Protein AF-A0A355RJ48-F1 (afdb_monomer_lite)

pLDDT: mean 90.81, std 6.84, range [56.06, 97.25]

Secondary structure (DSSP, 8-state):
---------TT------------SSEE-HHHH--TTPPTT-----EE--SEEEEEEEEEEEEETTEEEEEEEEEEEEE-SSS-HHHHHHHHHHHHHHHH-

Radius of gyration: 21.63 Å; chains: 1; bounding box: 53×27×64 Å

Sequence (100 aa):
KSHVICHLDDGADLFMELTVNTGKGYVSADKNKMEDAPIGLIPIDAIYSPIKKVSYDVQPTREGQVLDYDKLTLKVETDGSLTPDDAVAYAARIMQDQLS

Structure (mmCIF, N/CA/C/O backbone):
data_AF-A0A355RJ48-F1
#
_entry.id   AF-A0A355RJ48-F1
#
loop_
_atom_site.group_PDB
_atom_site.id
_atom_site.type_symbol
_atom_site.label_atom_id
_atom_site.label_alt_id
_atom_site.label_comp_id
_atom_site.label_asym_id
_atom_site.label_entity_id
_atom_site.label_seq_id
_atom_site.pdbx_PDB_ins_code
_atom_site.Cartn_x
_atom_site.Cartn_y
_atom_site.Cartn_z
_atom_site.occupancy
_atom_site.B_iso_or_equiv
_atom_site.auth_seq_id
_atom_site.auth_comp_id
_atom_site.auth_asym_id
_atom_site.auth_atom_id
_atom_site.pdbx_PDB_model_num
ATOM 1 N N . LYS A 1 1 ? -3.010 -15.820 -9.710 1.00 56.06 1 LYS A N 1
ATOM 2 C CA . LYS A 1 1 ? -1.909 -16.258 -10.607 1.00 56.06 1 LYS A CA 1
ATOM 3 C C . LYS A 1 1 ? -2.110 -15.869 -12.081 1.00 56.06 1 LYS A C 1
ATOM 5 O O . LYS A 1 1 ? -1.254 -16.213 -12.878 1.00 56.06 1 LYS A O 1
ATOM 10 N N . SER A 1 2 ? -3.149 -15.105 -12.438 1.00 82.56 2 SER A N 1
ATOM 11 C CA . SER A 1 2 ? -3.360 -14.652 -13.820 1.00 82.56 2 SER A CA 1
ATOM 12 C C . SER A 1 2 ? -3.413 -13.129 -13.844 1.00 82.56 2 SER A C 1
ATOM 14 O O . SER A 1 2 ? -4.423 -12.546 -13.462 1.00 82.56 2 SER A O 1
ATOM 16 N N . HIS A 1 3 ? -2.309 -12.496 -14.230 1.00 87.50 3 HIS A N 1
ATOM 17 C CA . HIS A 1 3 ? -2.261 -11.068 -14.526 1.00 87.50 3 HIS A CA 1
ATOM 18 C C . HIS A 1 3 ? -1.663 -10.919 -15.922 1.00 87.50 3 HIS A C 1
ATOM 20 O O . HIS A 1 3 ? -0.570 -11.423 -16.177 1.00 87.50 3 HIS A O 1
ATOM 26 N N . VAL A 1 4 ? -2.420 -10.320 -16.840 1.00 93.62 4 VAL A N 1
ATOM 27 C CA . VAL A 1 4 ? -1.961 -10.086 -18.212 1.00 93.62 4 VAL A CA 1
ATOM 28 C C . VAL A 1 4 ? -1.070 -8.853 -18.187 1.00 93.62 4 VAL A C 1
ATOM 30 O O . VAL A 1 4 ? -1.528 -7.786 -17.796 1.00 93.62 4 VAL A O 1
ATOM 33 N N . ILE A 1 5 ? 0.196 -9.018 -18.569 1.00 91.50 5 ILE A N 1
ATOM 34 C CA . ILE A 1 5 ? 1.187 -7.933 -18.567 1.00 91.50 5 ILE A CA 1
ATOM 35 C C . ILE A 1 5 ? 1.170 -7.200 -19.915 1.00 91.50 5 ILE A C 1
ATOM 37 O O . ILE A 1 5 ? 1.068 -5.979 -19.950 1.00 91.50 5 ILE A O 1
ATOM 41 N N . CYS A 1 6 ? 1.227 -7.937 -21.028 1.00 93.62 6 CYS A N 1
ATOM 42 C CA . CYS A 1 6 ? 1.162 -7.382 -22.382 1.00 93.62 6 CYS A CA 1
ATOM 43 C C . CYS A 1 6 ? 0.775 -8.451 -23.420 1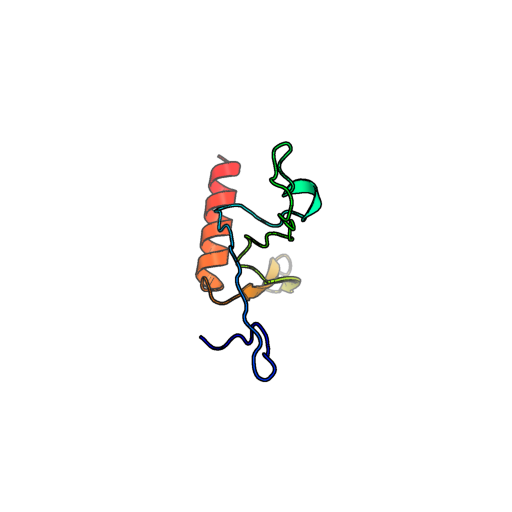.00 93.62 6 CYS A C 1
ATOM 45 O O . CYS A 1 6 ? 0.807 -9.650 -23.136 1.00 93.62 6 CYS A O 1
ATOM 47 N N . HIS A 1 7 ? 0.462 -8.001 -24.637 1.00 94.69 7 HIS A N 1
ATOM 48 C CA . HIS A 1 7 ? 0.328 -8.828 -25.839 1.00 94.69 7 HIS A CA 1
ATOM 49 C C . HIS A 1 7 ? 1.445 -8.455 -26.824 1.00 94.69 7 HIS A C 1
ATOM 51 O O . HIS A 1 7 ? 1.793 -7.279 -26.916 1.00 94.69 7 HIS A O 1
ATOM 57 N N . LEU A 1 8 ? 2.017 -9.443 -27.514 1.00 96.00 8 LEU A N 1
ATOM 58 C CA . LEU A 1 8 ? 3.111 -9.261 -28.473 1.00 96.00 8 LEU A CA 1
ATOM 59 C C . LEU A 1 8 ? 2.624 -9.618 -29.880 1.00 96.00 8 LEU A C 1
ATOM 61 O O . LEU A 1 8 ? 1.911 -10.608 -30.037 1.00 96.00 8 LEU A O 1
ATOM 65 N N . ASP A 1 9 ? 3.022 -8.816 -30.867 1.00 95.62 9 ASP A N 1
ATOM 66 C CA . ASP A 1 9 ? 2.809 -9.098 -32.290 1.00 95.62 9 ASP A CA 1
ATOM 67 C C . ASP A 1 9 ? 3.871 -10.065 -32.839 1.00 95.62 9 ASP A C 1
ATOM 69 O O . ASP A 1 9 ? 4.908 -10.315 -32.213 1.00 95.62 9 ASP A O 1
ATOM 73 N N . ASP A 1 10 ? 3.618 -10.603 -34.034 1.00 93.62 10 ASP A N 1
ATOM 74 C CA . ASP A 1 10 ? 4.512 -11.550 -34.701 1.00 93.62 10 ASP A CA 1
ATOM 75 C C . ASP A 1 10 ? 5.918 -10.958 -34.908 1.00 93.62 10 ASP A C 1
ATOM 77 O O . ASP A 1 10 ? 6.105 -9.943 -35.580 1.00 93.62 10 ASP A O 1
ATOM 81 N N . GLY A 1 11 ? 6.925 -11.632 -34.344 1.00 93.00 11 GLY A N 1
ATOM 82 C CA . GLY A 1 11 ? 8.331 -11.230 -34.431 1.00 93.00 11 GLY A CA 1
ATOM 83 C C . GLY A 1 11 ? 8.777 -10.173 -33.412 1.00 93.00 11 GLY A C 1
ATOM 84 O O . GLY A 1 11 ? 9.891 -9.669 -33.541 1.00 93.00 11 GLY A O 1
ATOM 85 N N . ALA A 1 12 ? 7.947 -9.827 -32.422 1.00 94.88 12 ALA A N 1
ATOM 86 C CA . ALA A 1 12 ? 8.316 -8.895 -31.358 1.00 94.88 12 ALA A CA 1
ATOM 87 C C . ALA A 1 12 ? 8.991 -9.595 -30.163 1.00 94.88 12 ALA A C 1
ATOM 89 O O . ALA A 1 12 ? 8.500 -10.607 -29.664 1.00 94.88 12 ALA A O 1
ATOM 90 N N . ASP A 1 13 ? 10.058 -8.980 -29.645 1.00 93.56 13 ASP A N 1
ATOM 91 C CA . ASP A 1 13 ? 10.734 -9.387 -28.411 1.00 93.56 13 ASP A CA 1
ATOM 92 C C . ASP A 1 13 ? 10.515 -8.348 -27.300 1.00 93.56 13 ASP A C 1
ATOM 94 O O . ASP A 1 13 ? 10.572 -7.140 -27.540 1.00 93.56 13 ASP A O 1
ATOM 98 N N . LEU A 1 14 ? 10.304 -8.812 -26.062 1.00 93.19 14 LEU A N 1
ATOM 99 C CA . LEU A 1 14 ? 10.186 -7.959 -24.877 1.00 93.19 14 LEU A CA 1
ATOM 100 C C . LEU A 1 14 ? 11.240 -8.330 -23.835 1.00 93.19 14 LEU A C 1
ATOM 102 O O . LEU A 1 14 ? 11.260 -9.448 -23.323 1.00 93.19 14 LEU A O 1
ATOM 106 N N . PHE A 1 15 ? 12.047 -7.341 -23.457 1.00 93.44 15 PHE A N 1
ATOM 107 C CA . PHE A 1 15 ? 12.996 -7.429 -22.353 1.00 93.44 15 PHE A CA 1
ATOM 108 C C . PHE A 1 15 ? 12.630 -6.391 -21.294 1.00 93.44 15 PHE A C 1
ATOM 110 O O . PHE A 1 15 ? 12.478 -5.210 -21.602 1.00 93.44 15 PHE A O 1
ATOM 117 N N . MET A 1 16 ? 12.470 -6.836 -20.048 1.00 92.69 16 MET A N 1
ATOM 118 C CA . MET A 1 16 ? 12.110 -5.985 -18.916 1.00 92.69 16 MET A CA 1
ATOM 119 C C . MET A 1 16 ? 12.890 -6.418 -17.678 1.00 92.69 16 MET A C 1
ATOM 121 O O . MET A 1 16 ? 12.993 -7.609 -17.391 1.00 92.69 16 MET A O 1
ATOM 125 N N . GLU A 1 17 ? 13.388 -5.440 -16.931 1.00 92.94 17 GLU A N 1
ATOM 126 C CA . GLU A 1 17 ? 13.976 -5.626 -15.609 1.00 92.94 1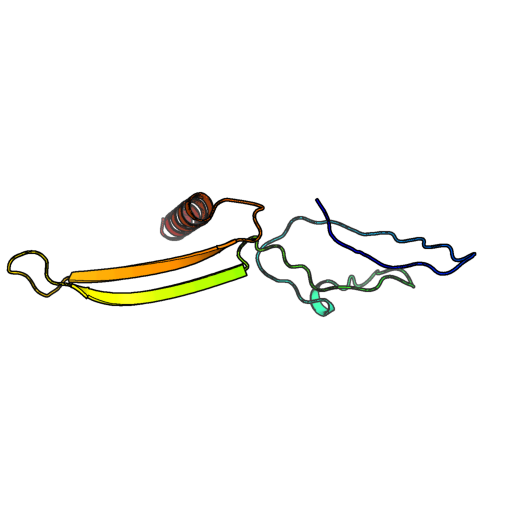7 GLU A CA 1
ATOM 127 C C . GLU A 1 17 ? 13.119 -4.870 -14.591 1.00 92.94 17 GLU A C 1
ATOM 129 O O . GLU A 1 17 ? 12.736 -3.724 -14.828 1.00 92.94 17 GLU A O 1
ATOM 134 N N . LEU A 1 18 ? 12.774 -5.525 -13.480 1.00 92.62 18 LEU A N 1
ATOM 135 C CA . LEU A 1 18 ? 11.981 -4.927 -12.409 1.00 92.62 18 LEU A CA 1
ATOM 136 C C . LEU A 1 18 ? 12.722 -5.049 -11.081 1.00 92.62 18 LEU A C 1
ATOM 138 O O . LEU A 1 18 ? 13.174 -6.132 -10.710 1.00 92.62 18 LEU A O 1
ATOM 142 N N . THR A 1 19 ? 12.753 -3.954 -10.328 1.00 90.50 19 THR A N 1
ATOM 143 C CA . THR A 1 19 ? 13.307 -3.918 -8.972 1.00 90.50 19 THR A CA 1
ATOM 144 C C . THR A 1 19 ? 12.180 -4.019 -7.952 1.00 90.50 19 THR A C 1
ATOM 146 O O . THR A 1 19 ? 11.259 -3.202 -7.954 1.00 90.50 19 THR A O 1
ATOM 149 N N . VAL A 1 20 ? 12.257 -5.006 -7.056 1.00 91.81 20 VAL A N 1
ATOM 150 C CA . VAL A 1 20 ? 11.275 -5.215 -5.981 1.00 91.81 20 VAL A CA 1
ATOM 151 C C . VAL A 1 20 ? 11.920 -4.906 -4.638 1.00 91.81 20 VAL A C 1
ATOM 153 O O . VAL A 1 20 ? 12.931 -5.504 -4.283 1.00 91.81 20 VAL A O 1
ATOM 156 N N . ASN A 1 21 ? 11.297 -4.009 -3.875 1.00 90.12 21 ASN A N 1
ATOM 157 C CA . ASN A 1 21 ? 11.762 -3.586 -2.557 1.00 90.12 21 ASN A CA 1
ATOM 158 C C . ASN A 1 21 ? 10.678 -3.799 -1.494 1.00 90.12 21 ASN A C 1
ATOM 160 O O . ASN A 1 21 ? 9.499 -3.960 -1.804 1.00 90.12 21 ASN A O 1
ATOM 164 N N . THR A 1 22 ? 11.078 -3.783 -0.222 1.00 91.50 22 THR A N 1
ATOM 165 C CA . THR A 1 22 ? 10.143 -3.762 0.913 1.00 91.50 22 THR A CA 1
ATOM 166 C C . THR A 1 22 ? 10.001 -2.334 1.423 1.00 91.50 22 THR A C 1
ATOM 168 O O . THR A 1 22 ? 10.994 -1.630 1.589 1.00 91.50 22 THR A O 1
ATOM 171 N N . GLY A 1 23 ? 8.774 -1.910 1.706 1.00 91.88 23 GLY A N 1
ATOM 172 C CA . GLY A 1 23 ? 8.477 -0.562 2.174 1.00 91.88 23 GLY A CA 1
ATOM 173 C C . GLY A 1 23 ? 7.187 -0.512 2.982 1.00 91.88 23 GLY A C 1
ATOM 174 O O . GLY A 1 23 ? 6.646 -1.542 3.384 1.00 91.88 23 GLY A O 1
ATOM 175 N N . LYS A 1 24 ? 6.695 0.699 3.248 1.00 90.81 24 LYS A N 1
ATOM 176 C CA . LYS A 1 24 ? 5.446 0.933 3.984 1.00 90.81 24 LYS A CA 1
ATOM 177 C C . LYS A 1 24 ? 4.573 1.922 3.223 1.00 90.81 24 LYS A C 1
ATOM 179 O O . LYS A 1 24 ? 5.074 2.915 2.703 1.00 90.81 24 LYS A O 1
ATOM 184 N N . GLY A 1 25 ? 3.265 1.676 3.216 1.00 91.56 25 GLY A N 1
ATOM 185 C CA . GLY A 1 25 ? 2.286 2.599 2.647 1.00 91.56 25 GLY A CA 1
ATOM 186 C C . GLY A 1 25 ? 2.411 2.750 1.131 1.00 91.56 25 GLY A C 1
ATOM 187 O O . GLY A 1 25 ? 2.455 1.761 0.402 1.00 91.56 25 GLY A O 1
ATOM 188 N N . TYR A 1 26 ? 2.427 3.998 0.673 1.00 93.00 26 TYR A N 1
ATOM 189 C CA . TYR A 1 26 ? 2.474 4.379 -0.734 1.00 93.00 26 TYR A CA 1
ATOM 190 C C . TYR A 1 26 ? 3.642 5.334 -0.975 1.00 93.00 26 TYR A C 1
ATOM 192 O O . TYR A 1 26 ? 3.817 6.303 -0.229 1.00 93.00 26 TYR A O 1
ATOM 200 N N . VAL A 1 27 ? 4.410 5.086 -2.033 1.00 94.00 27 VAL A N 1
ATOM 201 C CA . VAL A 1 27 ? 5.483 5.973 -2.490 1.00 94.00 27 VAL A CA 1
ATOM 202 C C . VAL A 1 27 ? 5.234 6.309 -3.952 1.00 94.00 27 VAL A C 1
ATOM 204 O O . VAL A 1 27 ? 5.125 5.412 -4.779 1.00 94.00 27 VAL A O 1
ATOM 207 N N . SER A 1 28 ? 5.139 7.600 -4.270 1.00 94.19 28 SER A N 1
ATOM 208 C CA . SER A 1 28 ? 4.964 8.050 -5.651 1.00 94.19 28 SER A CA 1
ATOM 209 C C . SER A 1 28 ? 6.233 7.847 -6.477 1.00 94.19 28 SER A C 1
ATOM 211 O O . SER A 1 28 ? 7.341 7.884 -5.933 1.00 94.19 28 SER A O 1
ATOM 213 N N . ALA A 1 29 ? 6.083 7.726 -7.793 1.00 91.81 29 ALA A N 1
ATOM 214 C CA . ALA A 1 29 ? 7.181 7.594 -8.745 1.00 91.81 29 ALA A CA 1
ATOM 215 C C . ALA A 1 29 ? 8.253 8.684 -8.562 1.00 91.81 29 ALA A C 1
ATOM 217 O O . ALA A 1 29 ? 9.443 8.379 -8.535 1.00 91.81 29 ALA A O 1
ATOM 218 N N . ASP A 1 30 ? 7.841 9.935 -8.326 1.00 88.75 30 ASP A N 1
ATOM 219 C CA . ASP A 1 30 ? 8.759 11.061 -8.089 1.00 88.75 30 ASP A CA 1
ATOM 220 C C . ASP A 1 30 ? 9.683 10.842 -6.887 1.00 88.75 30 ASP A C 1
ATOM 222 O O . ASP A 1 30 ? 10.858 11.196 -6.931 1.00 88.75 30 ASP A O 1
ATOM 226 N N . LYS A 1 31 ? 9.163 10.242 -5.809 1.00 87.50 31 LYS A N 1
ATOM 227 C CA . LYS A 1 31 ? 9.946 9.916 -4.607 1.00 87.50 31 LYS A CA 1
ATOM 228 C C . LYS A 1 31 ? 10.740 8.623 -4.762 1.00 87.50 31 LYS A C 1
ATOM 230 O O . LYS A 1 31 ? 11.680 8.399 -4.010 1.00 87.50 31 LYS A O 1
ATOM 235 N N . ASN A 1 32 ? 10.337 7.771 -5.699 1.00 86.12 32 ASN A N 1
ATOM 236 C CA . ASN A 1 32 ? 11.002 6.512 -6.009 1.00 86.12 32 ASN A CA 1
ATOM 237 C C . ASN A 1 32 ? 12.180 6.703 -6.983 1.00 86.12 32 ASN A C 1
ATOM 239 O O . ASN A 1 32 ? 12.941 5.772 -7.239 1.00 86.12 32 ASN A O 1
ATOM 243 N N . LYS A 1 33 ? 12.337 7.908 -7.544 1.00 84.00 33 LYS A N 1
ATOM 244 C CA . LYS A 1 33 ? 13.448 8.257 -8.423 1.00 84.00 33 LYS A C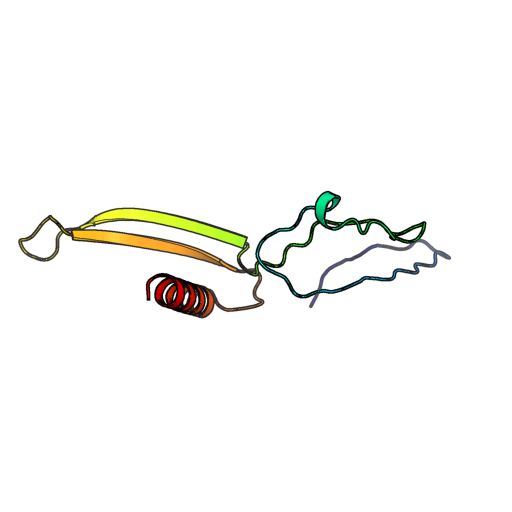A 1
ATOM 245 C C . LYS A 1 33 ? 14.745 8.368 -7.618 1.00 84.00 33 LYS A C 1
ATOM 247 O O . LYS A 1 33 ? 14.873 9.225 -6.749 1.00 84.00 33 LYS A O 1
ATOM 252 N N . MET A 1 34 ? 15.717 7.525 -7.950 1.00 81.94 34 MET A N 1
ATOM 253 C CA . MET A 1 34 ? 17.069 7.604 -7.395 1.00 81.94 34 MET A CA 1
ATOM 254 C C . MET A 1 34 ? 17.858 8.724 -8.090 1.00 81.94 34 MET A C 1
ATOM 256 O O . MET A 1 34 ? 17.700 8.938 -9.295 1.00 81.94 34 MET A O 1
ATOM 260 N N . GLU A 1 35 ? 18.694 9.453 -7.344 1.00 80.00 35 GLU A N 1
ATOM 261 C CA . GLU A 1 35 ? 19.535 10.525 -7.908 1.00 80.00 35 GLU A CA 1
ATOM 262 C C . GLU A 1 35 ? 20.556 9.986 -8.922 1.00 80.00 35 GLU A C 1
ATOM 264 O O . GLU A 1 35 ? 20.902 10.673 -9.881 1.00 80.00 35 GLU A O 1
ATOM 269 N N . ASP A 1 36 ? 20.980 8.736 -8.746 1.00 85.62 36 ASP A N 1
ATOM 270 C CA . ASP A 1 36 ? 21.935 7.996 -9.569 1.00 85.62 36 ASP A CA 1
ATOM 271 C C . ASP A 1 36 ? 21.263 6.994 -10.529 1.00 85.62 36 ASP A C 1
ATOM 273 O O . ASP A 1 36 ? 21.907 6.064 -11.017 1.00 85.62 36 ASP A O 1
ATOM 277 N N . ALA A 1 37 ? 19.969 7.173 -10.826 1.00 84.25 37 ALA A N 1
ATOM 278 C CA . ALA A 1 37 ? 19.225 6.258 -11.688 1.00 84.25 37 ALA A CA 1
ATOM 279 C C . ALA A 1 37 ? 19.851 6.149 -13.101 1.00 84.25 37 ALA A C 1
ATOM 281 O O . ALA A 1 37 ? 20.078 7.175 -13.756 1.00 84.25 37 ALA A O 1
ATOM 282 N N . PRO A 1 38 ? 20.089 4.926 -13.615 1.00 85.50 38 PRO A N 1
ATOM 283 C CA . PRO A 1 38 ? 20.639 4.729 -14.949 1.00 85.50 38 PRO A CA 1
ATOM 284 C C . PRO A 1 38 ? 19.665 5.199 -16.035 1.00 85.50 38 PRO A C 1
ATOM 286 O O . PRO A 1 38 ? 18.443 5.224 -15.860 1.00 85.50 38 PRO A O 1
ATOM 289 N N . ILE A 1 39 ? 20.216 5.544 -17.201 1.00 85.56 39 ILE A N 1
ATOM 290 C CA . ILE A 1 39 ? 19.417 5.924 -18.369 1.00 85.56 39 ILE A CA 1
ATOM 291 C C . ILE A 1 39 ? 18.532 4.740 -18.775 1.00 85.56 39 ILE A C 1
ATOM 293 O O . ILE A 1 39 ? 19.018 3.626 -18.948 1.00 85.56 39 ILE A O 1
ATOM 297 N N . GLY A 1 40 ? 17.237 5.005 -18.949 1.00 86.75 40 GLY A N 1
ATOM 298 C CA . GLY A 1 40 ? 16.238 3.992 -19.294 1.00 86.75 40 GLY A CA 1
ATOM 299 C C . GLY A 1 40 ? 15.456 3.443 -18.099 1.00 86.75 40 GLY A C 1
ATOM 300 O O . GLY A 1 40 ? 14.476 2.735 -18.315 1.00 86.75 40 GLY A O 1
ATOM 301 N N . LEU A 1 41 ? 15.814 3.803 -16.859 1.00 90.56 41 LEU A N 1
ATOM 302 C CA . LEU A 1 41 ? 14.997 3.476 -15.692 1.00 90.56 41 LEU A CA 1
ATOM 303 C C . LEU A 1 41 ? 13.736 4.347 -15.666 1.00 90.56 41 LEU A C 1
ATOM 305 O O . LEU A 1 41 ? 13.808 5.577 -15.654 1.00 90.56 41 LEU A O 1
ATOM 309 N N . ILE A 1 42 ? 12.576 3.695 -15.623 1.00 91.50 42 ILE A N 1
ATOM 310 C CA . ILE A 1 42 ? 11.275 4.354 -15.513 1.00 91.50 42 ILE A CA 1
ATOM 311 C C . ILE A 1 42 ? 10.770 4.149 -14.080 1.00 91.50 42 ILE A C 1
ATOM 313 O O . ILE A 1 42 ? 10.411 3.024 -13.727 1.00 91.50 42 ILE A O 1
ATOM 317 N N . PRO A 1 43 ? 10.756 5.193 -13.229 1.00 92.00 43 PRO A N 1
ATOM 318 C CA . PRO A 1 43 ? 10.211 5.064 -11.889 1.00 92.00 43 PRO A CA 1
ATOM 319 C C . PRO A 1 43 ? 8.690 4.920 -11.964 1.00 92.00 43 PRO A C 1
ATOM 321 O O . PRO A 1 43 ? 8.016 5.618 -12.720 1.00 92.00 43 PRO A O 1
ATOM 324 N N . ILE A 1 44 ? 8.158 4.022 -11.143 1.00 93.94 44 ILE A N 1
ATOM 325 C CA . ILE A 1 44 ? 6.722 3.798 -10.979 1.00 93.94 44 ILE A CA 1
ATOM 326 C C . ILE A 1 44 ? 6.329 4.003 -9.519 1.00 93.94 44 ILE A C 1
ATOM 328 O O . ILE A 1 44 ? 7.180 3.962 -8.620 1.00 93.94 44 ILE A O 1
ATOM 332 N N . ASP A 1 45 ? 5.036 4.206 -9.290 1.00 94.19 45 ASP A N 1
ATOM 333 C CA . ASP A 1 45 ? 4.478 4.239 -7.944 1.00 94.19 45 ASP A CA 1
ATOM 334 C C . ASP A 1 45 ? 4.662 2.878 -7.262 1.00 94.19 45 ASP A C 1
ATOM 336 O O . ASP A 1 45 ? 4.390 1.824 -7.841 1.00 94.19 45 ASP A O 1
ATOM 340 N N . ALA A 1 46 ? 5.101 2.898 -6.007 1.00 94.31 46 ALA A N 1
ATOM 341 C CA . ALA A 1 46 ? 5.263 1.707 -5.192 1.00 94.31 46 ALA A CA 1
ATOM 342 C C . ALA A 1 46 ? 4.132 1.620 -4.160 1.00 94.31 46 ALA A C 1
ATOM 344 O O . ALA A 1 46 ? 4.077 2.372 -3.180 1.00 94.31 46 ALA A O 1
ATOM 345 N N . ILE A 1 47 ? 3.222 0.674 -4.392 1.00 94.56 47 ILE A N 1
ATOM 346 C CA . ILE A 1 47 ? 2.135 0.331 -3.473 1.00 94.56 47 ILE A CA 1
ATOM 347 C C . ILE A 1 47 ? 2.634 -0.800 -2.571 1.00 94.56 47 ILE A C 1
ATOM 349 O O . ILE A 1 47 ? 2.535 -1.974 -2.914 1.00 94.56 47 ILE A O 1
ATOM 353 N N . TYR A 1 48 ? 3.197 -0.439 -1.417 1.00 94.12 48 TYR A N 1
ATOM 354 C CA . TYR A 1 48 ? 3.655 -1.412 -0.418 1.00 94.12 48 TYR A CA 1
ATOM 355 C C . TYR A 1 48 ? 2.529 -1.877 0.505 1.00 94.12 48 TYR A C 1
ATOM 357 O O . TYR A 1 48 ? 2.632 -2.929 1.128 1.00 94.12 48 TYR A O 1
ATOM 365 N N . SER A 1 49 ? 1.478 -1.065 0.645 1.00 93.81 49 SER A N 1
ATOM 366 C CA . SER A 1 49 ? 0.324 -1.403 1.470 1.00 93.81 49 SER A CA 1
ATOM 367 C C . SER A 1 49 ? -0.454 -2.571 0.853 1.00 93.81 49 SER A C 1
ATOM 369 O O . SER A 1 49 ? -0.997 -2.413 -0.239 1.00 93.81 49 SER A O 1
ATOM 371 N N . PRO A 1 50 ? -0.623 -3.689 1.578 1.00 93.81 50 PRO A N 1
ATOM 372 C CA . PRO A 1 50 ? -1.512 -4.779 1.166 1.00 93.81 50 PRO A CA 1
ATOM 373 C C . PRO A 1 50 ? -3.001 -4.422 1.349 1.00 93.81 50 PRO A C 1
ATOM 375 O O . PRO A 1 50 ? -3.896 -5.201 1.018 1.00 93.81 50 PRO A O 1
ATOM 378 N N . ILE A 1 51 ? -3.292 -3.242 1.909 1.00 95.94 51 ILE A N 1
ATOM 379 C CA . ILE A 1 51 ? -4.646 -2.737 2.136 1.00 95.94 51 ILE A CA 1
ATOM 380 C C . ILE A 1 51 ? -5.059 -1.859 0.960 1.00 95.94 51 ILE A C 1
ATOM 382 O O . ILE A 1 51 ? -4.423 -0.833 0.705 1.00 95.94 51 ILE A O 1
ATOM 386 N N . LYS A 1 52 ? -6.146 -2.242 0.282 1.00 94.12 52 LYS A N 1
ATOM 387 C CA . LYS A 1 52 ? -6.724 -1.508 -0.853 1.00 94.12 52 LYS A CA 1
ATOM 388 C C . LYS A 1 52 ? -7.666 -0.406 -0.402 1.00 94.12 52 LYS A C 1
ATOM 390 O O . LYS A 1 52 ? -7.640 0.696 -0.945 1.00 94.12 52 LYS A O 1
ATOM 395 N N . LYS A 1 53 ? -8.529 -0.711 0.570 1.00 94.88 53 LYS A N 1
ATOM 396 C CA . LYS A 1 53 ? -9.550 0.224 1.044 1.00 94.88 53 LYS A CA 1
ATOM 397 C C . LYS A 1 53 ? -9.949 -0.076 2.478 1.00 94.88 53 LYS A C 1
ATOM 399 O O . LYS A 1 53 ? -10.136 -1.228 2.855 1.00 94.88 53 LYS A O 1
ATOM 404 N N . VAL A 1 54 ? -10.142 0.987 3.250 1.00 96.06 54 VAL A N 1
ATOM 405 C CA . VAL A 1 54 ? -10.744 0.928 4.581 1.00 96.06 54 VAL A CA 1
ATOM 406 C C . VAL A 1 54 ? -11.865 1.952 4.646 1.00 96.06 54 VAL A C 1
ATOM 408 O O . VAL A 1 54 ? -11.726 3.072 4.158 1.00 96.06 54 VAL A O 1
ATOM 411 N N . SER A 1 55 ? -12.984 1.569 5.245 1.00 97.19 55 SER A N 1
ATOM 412 C CA . SER A 1 55 ? -14.054 2.490 5.628 1.00 97.19 55 SER A CA 1
ATOM 413 C C . SER A 1 55 ? -14.591 2.094 6.992 1.00 97.19 55 SER A C 1
ATOM 415 O O . SER A 1 55 ? -14.604 0.907 7.321 1.00 97.19 55 SER A O 1
ATOM 417 N N . TYR A 1 56 ? -15.042 3.071 7.764 1.00 96.88 56 TYR A N 1
ATOM 418 C CA . TYR A 1 56 ? -15.612 2.849 9.081 1.00 96.88 56 TYR A CA 1
ATOM 419 C C . TYR A 1 56 ? -16.923 3.613 9.223 1.00 96.88 56 TYR A C 1
ATOM 421 O O . TYR A 1 56 ? -17.128 4.628 8.558 1.00 96.88 56 TYR A O 1
ATOM 429 N N . ASP A 1 57 ? -17.799 3.103 10.076 1.00 97.25 57 ASP A N 1
ATOM 430 C CA . ASP A 1 57 ? -19.062 3.732 10.441 1.00 97.25 57 ASP A CA 1
ATOM 431 C C . ASP A 1 57 ? -19.269 3.579 11.948 1.00 97.25 57 ASP A C 1
ATOM 433 O O . ASP A 1 57 ? -19.026 2.499 12.496 1.00 97.25 57 ASP A O 1
ATOM 437 N N . VAL A 1 58 ? -19.673 4.661 12.612 1.00 96.19 58 VAL 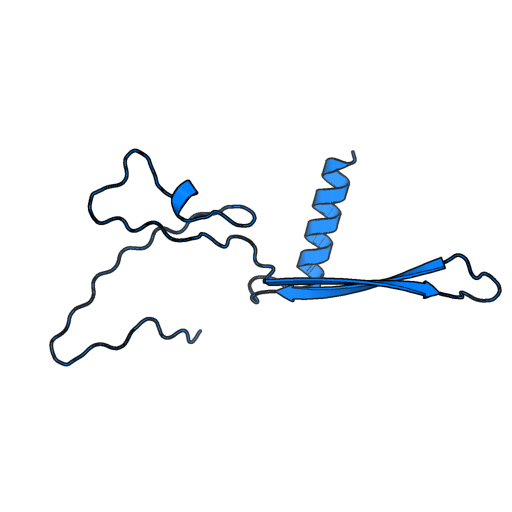A N 1
ATOM 438 C CA . VAL A 1 58 ? -19.910 4.692 14.059 1.00 96.19 58 VAL A CA 1
ATOM 439 C C . VAL A 1 58 ? -21.361 5.061 14.290 1.00 96.19 58 VAL A C 1
ATOM 441 O O . VAL A 1 58 ? -21.825 6.098 13.818 1.00 96.19 58 VAL A O 1
ATOM 444 N N . GLN A 1 59 ? -22.073 4.201 15.009 1.00 93.12 59 GLN A N 1
ATOM 445 C CA . GLN A 1 59 ? -23.492 4.378 15.285 1.00 93.12 59 GLN A CA 1
ATOM 446 C C . GLN A 1 59 ? -23.754 4.273 16.786 1.00 93.12 59 GLN A C 1
ATOM 448 O O . GLN A 1 59 ? -23.236 3.342 17.412 1.00 93.12 59 GLN A O 1
ATOM 453 N N . PRO A 1 60 ? -24.613 5.137 17.354 1.00 90.38 60 PRO A N 1
ATOM 454 C CA . PRO A 1 60 ? -25.087 4.962 18.716 1.00 90.38 60 PRO A CA 1
ATOM 455 C C . PRO A 1 60 ? -25.746 3.592 18.868 1.00 90.38 60 PRO A C 1
ATOM 457 O O . PRO A 1 60 ? -26.540 3.158 18.027 1.00 90.38 60 PRO A O 1
ATOM 460 N N . THR A 1 61 ? -25.410 2.892 19.939 1.00 86.31 61 THR A N 1
ATOM 461 C CA . THR A 1 61 ? -25.922 1.564 20.242 1.00 86.31 61 THR A CA 1
ATOM 462 C C . THR A 1 61 ? -26.439 1.520 21.663 1.00 86.31 61 THR A C 1
ATOM 464 O O . THR A 1 61 ? -25.843 2.027 22.608 1.00 86.31 61 THR A O 1
ATOM 467 N N . ARG A 1 62 ? -27.591 0.871 21.803 1.00 83.25 62 ARG A N 1
ATOM 468 C CA . ARG A 1 62 ? -28.191 0.602 23.097 1.00 83.25 62 ARG A CA 1
ATOM 469 C C . ARG A 1 62 ? -27.780 -0.786 23.555 1.00 83.25 62 ARG A C 1
ATOM 471 O O . ARG A 1 62 ? -28.136 -1.771 22.909 1.00 83.25 62 ARG A O 1
ATOM 478 N N . GLU A 1 63 ? -27.120 -0.860 24.699 1.00 78.25 63 GLU A N 1
ATOM 479 C CA . GLU A 1 63 ? -26.872 -2.118 25.395 1.00 78.25 63 GLU A CA 1
ATOM 480 C C . GLU A 1 63 ? -27.752 -2.160 26.653 1.00 78.25 63 GLU A C 1
ATOM 482 O O . GLU A 1 63 ? -27.533 -1.459 27.642 1.00 78.25 63 GLU A O 1
ATOM 487 N N . GLY A 1 64 ? -28.839 -2.936 26.597 1.00 79.31 64 GLY A N 1
ATOM 488 C CA . GLY A 1 64 ? -29.799 -3.025 27.700 1.00 79.31 64 GLY A CA 1
ATOM 489 C C . GLY A 1 64 ? -30.530 -1.702 27.972 1.00 79.31 64 GLY A C 1
ATOM 490 O O . GLY A 1 64 ? -31.333 -1.238 27.157 1.00 79.31 64 GLY A O 1
ATOM 491 N N . GLN A 1 65 ? -30.313 -1.106 29.148 1.00 76.19 65 GLN A N 1
ATOM 492 C CA . GLN A 1 65 ? -30.929 0.173 29.539 1.00 76.19 65 GLN A CA 1
ATOM 493 C C . GLN A 1 65 ? -30.037 1.397 29.274 1.00 76.19 65 GLN A C 1
ATOM 495 O O . GLN A 1 65 ? -30.537 2.515 29.381 1.00 76.19 65 GLN A O 1
ATOM 500 N N . VAL A 1 66 ? -28.771 1.202 28.893 1.00 70.00 66 VAL A N 1
ATOM 501 C CA . VAL A 1 66 ? -27.793 2.283 28.696 1.00 70.00 66 VAL A CA 1
ATOM 502 C C . VAL A 1 66 ? -27.678 2.620 27.205 1.00 70.00 66 VAL A C 1
ATOM 504 O O . VAL A 1 66 ? -27.604 1.722 26.364 1.00 70.00 66 VAL A O 1
ATOM 507 N N . LEU A 1 67 ? -27.717 3.915 26.878 1.00 72.75 67 LEU A N 1
ATOM 508 C CA . LEU A 1 67 ? -27.701 4.448 25.505 1.00 72.75 67 LEU A CA 1
ATOM 509 C C . LEU A 1 67 ? -26.342 5.035 25.081 1.00 72.75 67 LEU A C 1
ATOM 511 O O . LEU A 1 67 ? -26.212 5.465 23.941 1.00 72.75 67 LEU A O 1
ATOM 515 N N . ASP A 1 68 ? -25.347 5.036 25.968 1.00 81.44 68 ASP A N 1
ATOM 516 C CA . ASP A 1 68 ? -24.090 5.779 25.789 1.00 81.44 68 ASP A CA 1
ATOM 517 C C . ASP A 1 68 ? -22.963 4.953 25.138 1.00 81.44 68 ASP A C 1
ATOM 519 O O . ASP A 1 68 ? -21.789 5.298 25.261 1.00 81.44 68 ASP A O 1
ATOM 523 N N . TYR A 1 69 ? -23.291 3.845 24.467 1.00 86.94 69 TYR A N 1
ATOM 524 C CA . TYR A 1 69 ? -22.300 3.038 23.754 1.00 86.94 69 TYR A CA 1
ATOM 525 C C . TYR A 1 69 ? -22.270 3.374 22.268 1.00 86.94 69 TYR A C 1
ATOM 527 O O . TYR A 1 69 ? -23.307 3.535 21.628 1.00 86.94 69 TYR A O 1
ATOM 535 N N . ASP A 1 70 ? -21.070 3.365 21.699 1.00 90.94 70 ASP A N 1
ATOM 536 C CA . ASP A 1 70 ? -20.861 3.469 20.262 1.00 90.94 70 ASP A CA 1
ATOM 537 C C . ASP A 1 70 ? -20.535 2.099 19.667 1.00 90.94 70 ASP A C 1
ATOM 539 O O . ASP A 1 70 ? -19.689 1.353 20.168 1.00 90.94 70 ASP A O 1
ATOM 543 N N . LYS A 1 71 ? -21.183 1.771 18.549 1.00 92.94 71 LYS A N 1
ATOM 544 C CA . LYS A 1 71 ? -20.861 0.601 17.735 1.00 92.94 71 LYS A CA 1
ATOM 545 C C . LYS A 1 71 ? -20.033 1.028 16.532 1.00 92.94 71 LYS A C 1
ATOM 547 O O . LYS A 1 71 ? -20.531 1.709 15.639 1.00 92.94 71 LYS A O 1
ATOM 552 N N . LEU A 1 72 ? -18.794 0.550 16.480 1.00 94.88 72 LEU A N 1
ATOM 553 C CA . LEU A 1 72 ? -17.895 0.705 15.340 1.00 94.88 72 LEU A CA 1
ATOM 554 C C . LEU A 1 72 ? -18.054 -0.469 14.366 1.00 94.88 72 LEU A C 1
ATOM 556 O O . LEU A 1 72 ? -17.907 -1.630 14.746 1.00 94.88 72 LEU A O 1
ATOM 560 N N . THR A 1 73 ? -18.296 -0.166 13.093 1.00 96.00 73 THR A N 1
ATOM 561 C CA . THR A 1 73 ? -18.250 -1.142 11.997 1.00 96.00 73 THR A CA 1
ATOM 562 C C . THR A 1 73 ? -17.101 -0.796 11.059 1.00 96.00 73 THR A C 1
ATOM 564 O O . THR A 1 73 ? -17.125 0.246 10.410 1.00 96.00 73 THR A O 1
ATOM 567 N N . LEU A 1 74 ? -16.106 -1.679 10.959 1.00 95.88 74 LEU A N 1
ATOM 568 C CA . LEU A 1 74 ? -14.973 -1.549 10.040 1.00 95.88 74 LEU A CA 1
ATOM 569 C C . LEU A 1 74 ? -15.184 -2.429 8.807 1.00 95.88 74 LEU A C 1
ATOM 571 O O . LEU A 1 74 ? -15.556 -3.595 8.918 1.00 95.88 74 LEU A O 1
ATOM 575 N N . LYS A 1 75 ? -14.913 -1.878 7.624 1.00 96.56 75 LYS A N 1
ATOM 576 C CA . LYS A 1 75 ? -14.838 -2.622 6.363 1.00 96.56 75 LYS A CA 1
ATOM 577 C C . LYS A 1 75 ? -13.436 -2.463 5.800 1.00 96.56 75 LYS A C 1
ATOM 579 O O . LYS A 1 75 ? -13.024 -1.341 5.502 1.00 96.56 75 LYS A O 1
ATOM 584 N N . VAL A 1 76 ? -12.731 -3.580 5.659 1.00 96.25 76 VAL A N 1
ATOM 585 C CA . VAL A 1 76 ? -11.340 -3.641 5.202 1.00 96.25 76 VAL A CA 1
ATOM 586 C C . VAL A 1 76 ? -11.269 -4.537 3.972 1.00 96.25 76 VAL A C 1
ATOM 588 O O . VAL A 1 76 ? -11.727 -5.676 4.001 1.00 96.25 76 VAL A O 1
ATOM 591 N N . GLU A 1 77 ? -10.692 -4.014 2.896 1.00 96.50 77 GLU A N 1
ATOM 592 C CA . GLU A 1 77 ? -10.433 -4.734 1.653 1.00 96.50 77 GLU A CA 1
ATOM 593 C C . GLU A 1 77 ? -8.920 -4.852 1.450 1.00 96.50 77 GLU A C 1
ATOM 595 O O . GLU A 1 77 ? -8.208 -3.841 1.432 1.00 96.50 77 GLU A O 1
ATOM 600 N N . THR A 1 78 ? -8.427 -6.082 1.298 1.00 95.56 78 THR A N 1
ATOM 601 C CA . THR A 1 78 ? -7.006 -6.379 1.071 1.00 95.56 78 THR A CA 1
ATOM 602 C C . THR A 1 78 ? -6.760 -6.859 -0.359 1.00 95.56 78 THR A C 1
ATOM 604 O O . THR A 1 78 ? -7.680 -7.212 -1.104 1.00 95.56 78 THR A O 1
ATOM 607 N N . ASP A 1 79 ? -5.503 -6.842 -0.785 1.00 91.75 79 ASP A N 1
ATOM 608 C CA . ASP A 1 79 ? -5.065 -7.367 -2.081 1.00 91.75 79 ASP A CA 1
ATOM 609 C C . ASP A 1 79 ? -4.930 -8.901 -2.125 1.00 91.75 79 ASP A C 1
ATOM 611 O O . ASP A 1 79 ? -4.721 -9.464 -3.200 1.00 91.75 79 ASP A O 1
ATOM 615 N N . GLY A 1 80 ? -5.111 -9.565 -0.979 1.00 89.69 80 GLY A N 1
ATOM 616 C CA . GLY A 1 80 ? -4.951 -11.006 -0.800 1.00 89.69 80 GLY A CA 1
ATOM 617 C C . GLY A 1 80 ? -3.567 -11.432 -0.303 1.00 89.69 80 GLY A C 1
ATOM 618 O O . GLY A 1 80 ? -3.384 -12.615 -0.023 1.00 89.69 80 GLY A O 1
ATOM 619 N N . SER A 1 81 ? -2.616 -10.504 -0.147 1.00 91.44 81 SER A N 1
ATOM 620 C CA . SER A 1 81 ? -1.292 -10.781 0.430 1.00 91.44 81 SER A CA 1
ATOM 621 C C . SER A 1 81 ? -1.368 -11.102 1.930 1.00 91.44 81 SER A C 1
ATOM 623 O O . SER A 1 81 ? -0.532 -11.842 2.443 1.00 91.44 81 SER A O 1
ATOM 625 N N . LEU A 1 82 ? -2.389 -10.586 2.626 1.00 93.88 82 LEU A N 1
ATOM 626 C CA . LEU A 1 82 ? -2.791 -11.031 3.963 1.00 93.88 82 LEU A CA 1
ATOM 627 C C . LEU A 1 82 ? -4.306 -10.909 4.179 1.00 93.88 82 LEU A C 1
ATOM 629 O O . LEU A 1 82 ? -5.006 -10.214 3.429 1.00 93.88 82 LEU A O 1
ATOM 633 N N . THR A 1 83 ? -4.816 -11.597 5.202 1.00 95.88 83 THR A N 1
ATOM 634 C CA . THR A 1 83 ? -6.249 -11.594 5.518 1.00 95.88 83 THR A CA 1
ATOM 635 C C . THR A 1 83 ? -6.678 -10.280 6.187 1.00 95.88 83 THR A C 1
ATOM 637 O O . THR A 1 83 ? -5.873 -9.646 6.869 1.00 95.88 83 THR A O 1
ATOM 640 N N . PRO A 1 84 ? -7.935 -9.829 6.026 1.00 95.56 84 PRO A N 1
ATOM 641 C CA . PRO A 1 84 ? -8.416 -8.628 6.711 1.00 95.56 84 PRO A CA 1
ATOM 642 C C . PRO A 1 84 ? -8.274 -8.690 8.241 1.00 95.56 84 PRO A C 1
ATOM 644 O O . PRO A 1 84 ? -7.939 -7.681 8.857 1.00 95.56 84 PRO A O 1
ATOM 647 N N . ASP A 1 85 ? -8.480 -9.861 8.848 1.00 95.69 85 ASP A N 1
ATOM 648 C CA .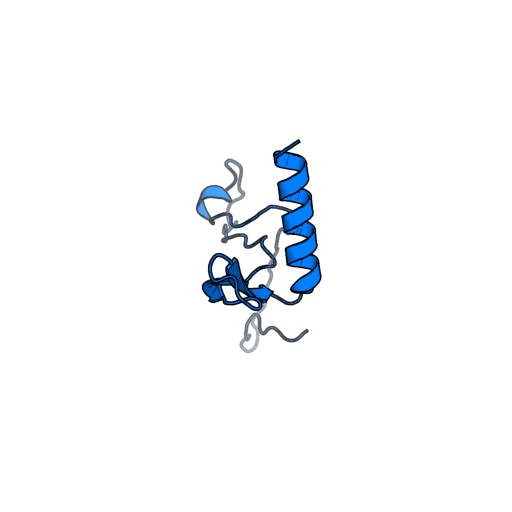 ASP A 1 85 ? -8.361 -10.049 10.298 1.00 95.69 85 ASP A CA 1
ATOM 649 C C . ASP A 1 85 ? -6.913 -9.872 10.775 1.00 95.69 85 ASP A C 1
ATOM 651 O O . ASP A 1 85 ? -6.654 -9.116 11.716 1.00 95.69 85 ASP A O 1
ATOM 655 N N . ASP A 1 86 ? -5.954 -10.483 10.067 1.00 95.88 86 ASP A N 1
ATOM 656 C CA . ASP A 1 86 ? -4.528 -10.304 10.353 1.00 95.88 86 ASP A CA 1
ATOM 657 C C . ASP A 1 86 ? -4.124 -8.834 10.193 1.00 95.88 86 ASP A C 1
ATOM 659 O O . ASP A 1 86 ? -3.377 -8.303 11.014 1.00 95.88 86 ASP A O 1
ATOM 663 N N . ALA A 1 87 ? -4.654 -8.142 9.178 1.00 95.75 87 ALA A N 1
ATOM 664 C CA . ALA A 1 87 ? -4.353 -6.733 8.931 1.00 95.75 87 ALA A CA 1
ATOM 665 C C . ALA A 1 87 ? -4.709 -5.859 10.132 1.00 95.75 87 ALA A C 1
ATOM 667 O O . ALA A 1 87 ? -3.912 -5.019 10.559 1.00 95.75 87 ALA A O 1
ATOM 668 N N . VAL A 1 88 ? -5.905 -6.072 10.682 1.00 95.75 88 VAL A N 1
ATOM 669 C CA . VAL A 1 88 ? -6.395 -5.334 11.846 1.00 95.75 88 VAL A CA 1
ATOM 670 C C . VAL A 1 88 ? -5.587 -5.699 13.091 1.00 95.75 88 VAL A C 1
ATOM 672 O O . VAL A 1 88 ? -5.211 -4.800 13.845 1.00 95.75 88 VAL A O 1
ATOM 675 N N . ALA A 1 89 ? -5.244 -6.975 13.285 1.00 96.19 89 ALA A N 1
ATOM 676 C CA . ALA A 1 89 ? -4.408 -7.408 14.405 1.00 96.19 89 ALA A CA 1
ATOM 677 C C . ALA A 1 89 ? -3.002 -6.779 14.361 1.00 96.19 89 ALA A C 1
ATOM 679 O O . ALA A 1 89 ? -2.516 -6.263 15.372 1.00 96.19 89 ALA A O 1
ATOM 680 N N . TYR A 1 90 ? -2.367 -6.752 13.184 1.00 94.62 90 TYR A N 1
ATOM 681 C CA . TYR A 1 90 ? -1.080 -6.083 12.980 1.00 94.62 90 TYR A CA 1
ATOM 682 C C . TYR A 1 90 ? -1.173 -4.579 13.246 1.00 94.62 90 TYR A C 1
ATOM 684 O O . TYR A 1 90 ? -0.308 -4.027 13.928 1.00 94.62 90 TYR A O 1
ATOM 692 N N . ALA A 1 91 ? -2.224 -3.917 12.755 1.00 94.19 91 ALA A N 1
ATOM 693 C CA . ALA A 1 91 ? -2.446 -2.496 13.005 1.00 94.19 91 ALA A CA 1
ATOM 694 C C . ALA A 1 91 ? -2.626 -2.196 14.503 1.00 94.19 91 ALA A C 1
ATOM 696 O O . ALA A 1 91 ? -2.012 -1.258 15.012 1.00 94.19 91 ALA A O 1
ATOM 697 N N . ALA A 1 92 ? -3.401 -3.015 15.220 1.00 95.50 92 ALA A N 1
ATOM 698 C CA . ALA A 1 92 ? -3.608 -2.870 16.659 1.00 95.50 92 ALA A CA 1
ATOM 699 C C . ALA A 1 92 ? -2.300 -3.028 17.444 1.00 95.50 92 ALA A C 1
ATOM 701 O O . ALA A 1 92 ? -2.017 -2.215 18.322 1.00 95.50 92 ALA A O 1
ATOM 702 N N . ARG A 1 93 ? -1.471 -4.020 17.092 1.00 96.00 93 ARG A N 1
ATOM 703 C CA . ARG A 1 93 ? -0.149 -4.209 17.706 1.00 96.00 93 ARG A CA 1
ATOM 704 C C . ARG A 1 93 ? 0.755 -2.997 17.486 1.00 96.00 93 ARG A C 1
ATOM 706 O O . ARG A 1 93 ? 1.311 -2.479 18.444 1.00 96.00 93 ARG A O 1
ATOM 713 N N . ILE A 1 94 ? 0.860 -2.518 16.244 1.00 94.12 94 ILE A N 1
ATOM 714 C CA . ILE A 1 94 ? 1.663 -1.327 15.928 1.00 94.12 94 ILE A CA 1
ATOM 715 C C . ILE A 1 94 ? 1.161 -0.120 16.730 1.00 94.12 94 ILE A C 1
ATOM 717 O O . ILE A 1 94 ? 1.968 0.630 17.264 1.00 94.12 94 ILE A O 1
ATOM 721 N N . MET A 1 95 ? -0.157 0.066 16.840 1.00 94.88 95 MET A N 1
ATOM 722 C CA . MET A 1 95 ? -0.738 1.167 17.608 1.00 94.88 95 MET A CA 1
ATOM 723 C C . MET A 1 95 ? -0.422 1.064 19.106 1.00 94.88 95 MET A C 1
ATOM 725 O O . MET A 1 95 ? -0.088 2.074 19.716 1.00 94.88 95 MET A O 1
ATOM 729 N N . GLN A 1 96 ? -0.491 -0.136 19.687 1.00 95.81 96 GLN A N 1
ATOM 730 C CA . GLN A 1 96 ? -0.107 -0.377 21.082 1.00 95.81 96 GLN A CA 1
ATOM 731 C C . GLN A 1 96 ? 1.367 -0.039 21.320 1.00 95.81 96 GLN A C 1
ATOM 733 O O . GLN A 1 96 ? 1.667 0.701 22.253 1.00 95.81 96 GLN A O 1
ATOM 738 N N . ASP A 1 97 ? 2.256 -0.496 20.434 1.00 95.56 97 ASP A N 1
ATOM 739 C CA . ASP A 1 97 ? 3.701 -0.244 20.522 1.00 95.56 97 ASP A CA 1
ATOM 740 C C . ASP A 1 97 ? 4.057 1.255 20.406 1.00 95.56 97 ASP A C 1
ATOM 742 O O . ASP A 1 97 ? 5.115 1.676 20.860 1.00 95.56 97 ASP A O 1
ATOM 746 N N . GLN A 1 98 ? 3.215 2.075 19.763 1.00 93.50 98 GLN A N 1
ATOM 747 C CA . GLN A 1 98 ? 3.421 3.530 19.668 1.00 93.50 98 GLN A CA 1
ATOM 748 C C . GLN A 1 98 ? 2.848 4.314 20.860 1.00 93.50 98 GLN A C 1
ATOM 750 O O . GLN A 1 98 ? 3.184 5.484 21.029 1.00 93.50 98 GLN A O 1
ATOM 755 N N . LEU A 1 99 ? 1.947 3.710 21.638 1.00 88.25 99 LEU A N 1
ATOM 756 C CA . LEU A 1 99 ? 1.301 4.339 22.796 1.00 88.25 99 LEU A CA 1
ATOM 757 C C . LEU A 1 99 ? 1.991 4.007 24.127 1.00 88.25 99 LEU A C 1
ATOM 759 O O . LEU A 1 99 ? 1.680 4.647 25.133 1.00 88.25 99 LEU A O 1
ATOM 763 N N . SER A 1 100 ? 2.879 3.010 24.139 1.00 68.38 100 SER A N 1
ATOM 764 C CA . SER A 1 100 ? 3.760 2.670 25.265 1.00 68.38 100 SER A CA 1
ATOM 765 C C . SER A 1 100 ? 4.978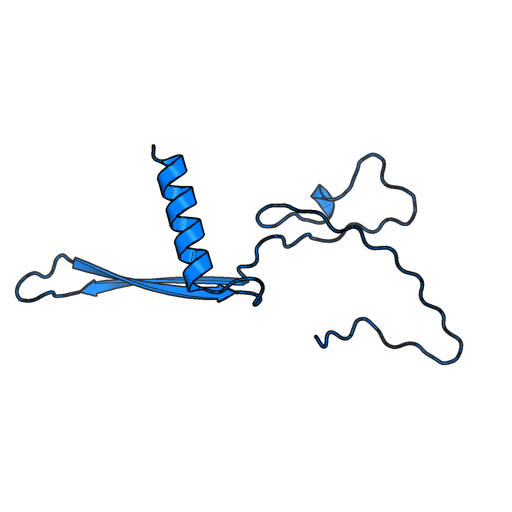 3.582 25.333 1.00 68.38 100 SER A C 1
ATOM 767 O O . SER A 1 100 ? 5.315 4.019 26.454 1.00 68.38 100 SER A O 1
#

Foldseek 3Di:
DDDQPDDDDPPDDDDDDDDDDADDAKDAQVRQDDPPDDPPDRGHIDGNDQWDDKDKDWDFDDDDPDRPDIDIDIDTDGNPPDDPVVVVVVVVVVVVVVVD